Protein AF-A0A7V3SJ36-F1 (afdb_monomer_lite)

Structure (mmCIF, N/CA/C/O backbone):
data_AF-A0A7V3SJ36-F1
#
_entry.id   AF-A0A7V3SJ36-F1
#
loop_
_atom_site.group_PDB
_atom_site.id
_atom_site.type_symbol
_atom_site.label_atom_id
_atom_site.label_alt_id
_atom_site.label_comp_id
_atom_site.label_asym_id
_atom_site.label_entity_id
_atom_site.label_seq_id
_atom_site.pdbx_PDB_ins_code
_atom_site.Cartn_x
_atom_site.Cartn_y
_atom_site.Cartn_z
_atom_site.occupancy
_atom_site.B_iso_or_equiv
_atom_site.auth_seq_id
_atom_site.auth_comp_id
_atom_site.auth_asym_id
_atom_site.auth_atom_id
_atom_site.pdbx_PDB_model_num
ATOM 1 N N . MET A 1 1 ? -44.094 13.717 23.526 1.00 48.31 1 MET A N 1
ATOM 2 C CA . MET A 1 1 ? -42.948 12.791 23.403 1.00 48.31 1 MET A CA 1
ATOM 3 C C . MET A 1 1 ? -42.396 12.609 24.800 1.00 48.31 1 MET A C 1
ATOM 5 O O . MET A 1 1 ? -41.887 13.569 25.357 1.00 48.31 1 MET A O 1
ATOM 9 N N . ASN A 1 2 ? -42.627 11.442 25.400 1.00 51.88 2 ASN A N 1
ATOM 10 C CA . ASN A 1 2 ? -42.180 11.135 26.756 1.00 51.88 2 ASN A CA 1
ATOM 11 C C . ASN A 1 2 ? -40.659 10.972 26.719 1.00 51.88 2 ASN A C 1
ATOM 13 O O . ASN A 1 2 ? -40.156 10.017 26.136 1.00 51.88 2 ASN A O 1
ATOM 17 N N . THR A 1 3 ? -39.931 11.938 27.267 1.00 64.81 3 THR A N 1
ATOM 18 C CA . THR A 1 3 ? -38.500 11.801 27.531 1.00 64.81 3 THR A CA 1
ATOM 19 C C . THR A 1 3 ? -38.353 11.057 28.849 1.00 64.81 3 THR A C 1
ATOM 21 O O . THR A 1 3 ? -38.283 11.676 29.911 1.00 64.81 3 THR A O 1
ATOM 24 N N . GLU A 1 4 ? -38.384 9.727 28.783 1.00 72.38 4 GLU A N 1
ATOM 25 C CA . GLU A 1 4 ? -37.930 8.891 29.895 1.00 72.38 4 GLU A CA 1
ATOM 26 C C . GLU A 1 4 ? -36.463 9.265 30.193 1.00 72.38 4 GLU A C 1
ATOM 28 O O . GLU A 1 4 ? -35.668 9.395 29.253 1.00 72.38 4 GLU A O 1
ATOM 33 N N . PRO A 1 5 ? -36.087 9.524 31.458 1.00 71.88 5 PRO A N 1
ATOM 34 C CA . PRO A 1 5 ? -34.714 9.868 31.794 1.00 71.88 5 PRO A CA 1
ATOM 35 C C . PRO A 1 5 ? -33.817 8.665 31.498 1.00 71.88 5 PRO A C 1
ATOM 37 O O . PRO A 1 5 ? -34.045 7.587 32.038 1.00 71.88 5 PRO A O 1
ATOM 40 N N . LEU A 1 6 ? -32.795 8.857 30.655 1.00 71.12 6 LEU A N 1
ATOM 41 C CA . LEU A 1 6 ? -31.739 7.870 30.412 1.00 71.12 6 LEU A CA 1
ATOM 42 C C . LEU A 1 6 ? -31.184 7.400 31.758 1.00 71.12 6 LEU A C 1
ATOM 44 O O . LEU A 1 6 ? -30.497 8.155 32.454 1.00 71.12 6 LEU A O 1
ATOM 48 N N . THR A 1 7 ? -31.519 6.173 32.149 1.00 84.38 7 THR A N 1
ATOM 49 C CA . THR A 1 7 ? -31.065 5.633 33.422 1.00 84.38 7 THR A CA 1
ATOM 50 C C . THR A 1 7 ? -29.597 5.232 33.297 1.00 84.38 7 THR A C 1
ATOM 52 O O . THR A 1 7 ? -29.110 4.873 32.223 1.00 84.38 7 THR A O 1
ATOM 55 N N . LEU A 1 8 ? -28.857 5.261 34.408 1.00 84.00 8 LEU A N 1
ATOM 56 C CA . LEU A 1 8 ? -27.477 4.757 34.432 1.00 84.00 8 LEU A CA 1
ATOM 57 C C . LEU A 1 8 ? -27.402 3.267 34.060 1.00 84.00 8 LEU A C 1
ATOM 59 O O . LEU A 1 8 ? -26.352 2.780 33.663 1.00 84.00 8 LEU A O 1
ATOM 63 N N . GLN A 1 9 ? -28.510 2.537 34.175 1.00 84.56 9 GLN A N 1
ATOM 64 C CA . GLN A 1 9 ? -28.576 1.132 33.794 1.00 84.56 9 GLN A CA 1
ATOM 65 C C . GLN A 1 9 ? -28.542 0.977 32.267 1.00 84.56 9 GLN A C 1
ATOM 67 O O . GLN A 1 9 ? -27.791 0.140 31.771 1.00 84.56 9 GLN A O 1
ATOM 72 N N . ASP A 1 10 ? -29.230 1.850 31.525 1.00 84.06 10 ASP A N 1
ATOM 73 C CA . ASP A 1 10 ? -29.233 1.841 30.056 1.00 84.06 10 ASP A CA 1
ATOM 74 C C . ASP A 1 10 ? -27.858 2.204 29.478 1.00 84.06 10 ASP A C 1
ATOM 76 O O . ASP A 1 10 ? -27.381 1.580 28.525 1.00 84.06 10 ASP A O 1
ATOM 80 N N . THR A 1 11 ? -27.164 3.176 30.085 1.00 83.38 11 THR A N 1
ATOM 81 C CA . THR A 1 11 ? -25.807 3.543 29.655 1.00 83.38 11 THR A CA 1
ATOM 82 C C . THR A 1 11 ? -24.804 2.433 29.965 1.00 83.38 11 THR A C 1
ATOM 84 O O . THR A 1 11 ? -24.001 2.089 29.097 1.00 83.38 11 THR A O 1
ATOM 87 N N . LEU A 1 12 ? -24.888 1.789 31.134 1.00 85.62 12 LEU A N 1
ATOM 88 C CA . LEU A 1 12 ? -24.040 0.641 31.474 1.00 85.62 12 LEU A CA 1
ATOM 89 C C . LEU A 1 12 ? -24.291 -0.560 30.555 1.00 85.62 12 LEU A C 1
ATOM 91 O O . LEU A 1 12 ? -23.336 -1.176 30.078 1.00 85.62 12 LEU A O 1
ATOM 95 N N . GLN A 1 13 ? -25.552 -0.863 30.245 1.00 86.06 13 GLN A N 1
ATOM 96 C CA . GLN A 1 13 ? -25.901 -1.959 29.344 1.00 86.06 13 GLN A CA 1
ATOM 97 C C . GLN A 1 13 ? -25.429 -1.677 27.910 1.00 86.06 13 GLN A C 1
ATOM 99 O O . GLN A 1 13 ? -24.918 -2.580 27.244 1.00 86.06 13 GLN A O 1
ATOM 104 N N . SER A 1 14 ? -25.489 -0.415 27.466 1.00 81.12 14 SER A N 1
ATOM 105 C CA . SER A 1 14 ? -24.936 -0.001 26.171 1.00 81.12 14 SER A CA 1
ATOM 106 C C . SER A 1 14 ? -23.411 -0.148 26.103 1.00 81.12 14 SER A C 1
ATOM 108 O O . SER A 1 14 ? -22.893 -0.616 25.092 1.00 81.12 14 SER A O 1
ATOM 110 N 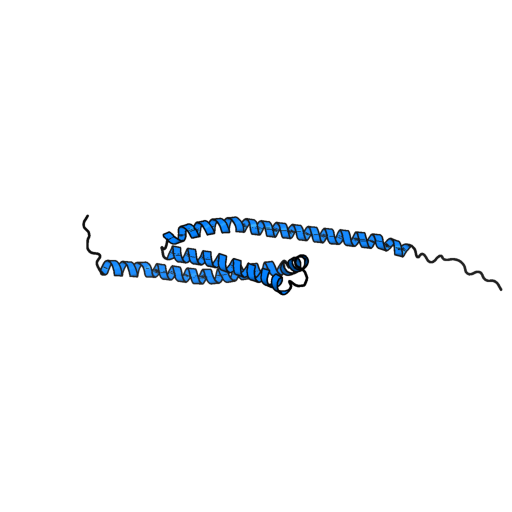N . ILE A 1 15 ? -22.677 0.167 27.176 1.00 84.88 15 ILE A N 1
ATOM 111 C CA . ILE A 1 15 ? -21.213 0.032 27.210 1.00 84.88 15 ILE A CA 1
ATOM 112 C C . ILE A 1 15 ? -20.815 -1.442 27.148 1.00 84.88 15 ILE A C 1
ATOM 114 O O . ILE A 1 15 ? -19.965 -1.814 26.339 1.00 84.88 15 ILE A O 1
ATOM 118 N N . VAL A 1 16 ? -21.463 -2.294 27.949 1.00 87.19 16 VAL A N 1
ATOM 119 C CA . VAL A 1 16 ? -21.205 -3.743 27.954 1.00 87.19 16 VAL A CA 1
ATOM 120 C C . VAL A 1 16 ? -21.500 -4.360 26.583 1.00 87.19 16 VAL A C 1
ATOM 122 O O . VAL A 1 16 ? -20.732 -5.202 26.117 1.00 87.19 16 VAL A O 1
ATOM 125 N N . ALA A 1 17 ? -22.543 -3.893 25.891 1.00 85.62 17 ALA A N 1
ATOM 126 C CA . ALA A 1 17 ? -22.886 -4.361 24.549 1.00 85.62 17 ALA A CA 1
ATOM 127 C C . ALA A 1 17 ? -21.826 -4.028 23.475 1.00 85.62 17 ALA A C 1
ATOM 129 O O . ALA A 1 17 ? -21.730 -4.752 22.486 1.00 85.62 17 ALA A O 1
ATOM 130 N N . HIS A 1 18 ? -20.995 -2.993 23.667 1.00 88.31 18 HIS A N 1
ATOM 131 C CA . HIS A 1 18 ? -19.939 -2.608 22.715 1.00 88.31 18 HIS A CA 1
ATOM 132 C C . HIS A 1 18 ? -18.574 -3.261 23.000 1.00 88.31 18 HIS A C 1
ATOM 134 O O . HIS A 1 18 ? -17.691 -3.239 22.140 1.00 88.31 18 HIS A O 1
ATOM 140 N N . VAL A 1 19 ? -18.379 -3.890 24.166 1.00 92.12 19 VAL A N 1
ATOM 141 C CA . VAL A 1 19 ? -17.114 -4.573 24.512 1.00 92.12 19 VAL A CA 1
ATOM 142 C C . VAL A 1 19 ? -16.704 -5.625 23.465 1.00 92.12 19 VAL A C 1
ATOM 144 O O . VAL A 1 19 ? -15.550 -5.598 23.025 1.00 92.12 19 VAL A O 1
ATOM 147 N N . PRO A 1 20 ? -17.599 -6.515 22.986 1.00 92.06 20 PRO A N 1
ATOM 148 C CA . PRO A 1 20 ? -17.240 -7.499 21.962 1.00 92.06 20 PRO A CA 1
ATOM 149 C C . PRO A 1 20 ? -16.788 -6.851 20.646 1.00 92.06 20 PRO A C 1
ATOM 151 O O . PRO A 1 20 ? -15.862 -7.330 19.992 1.00 92.06 20 PRO A O 1
ATOM 154 N N . GLN A 1 21 ? -17.408 -5.731 20.275 1.00 89.88 21 GLN A N 1
ATOM 155 C CA . GLN A 1 21 ? -17.105 -4.981 19.058 1.00 89.88 21 GLN A CA 1
ATOM 156 C C . GLN A 1 21 ? -15.717 -4.328 19.131 1.00 89.88 21 GLN A C 1
ATOM 158 O O . GLN A 1 21 ? -14.957 -4.379 18.163 1.00 89.88 21 GLN A O 1
ATOM 163 N N . MET A 1 22 ? -15.330 -3.801 20.297 1.00 91.44 22 MET A N 1
ATOM 164 C CA . MET A 1 22 ? -13.974 -3.291 20.524 1.00 91.44 22 MET A CA 1
ATOM 165 C C . MET A 1 22 ? -12.916 -4.395 20.409 1.00 91.44 22 MET A C 1
ATOM 167 O O . MET A 1 22 ? -11.876 -4.185 19.784 1.00 91.44 22 MET A O 1
ATOM 171 N N . LEU A 1 23 ? -13.192 -5.588 20.947 1.00 94.50 23 LEU A N 1
ATOM 172 C CA . LEU A 1 23 ? -12.297 -6.741 20.804 1.00 94.50 23 LEU A CA 1
ATOM 173 C C . LEU A 1 23 ? -12.137 -7.153 19.336 1.00 94.50 23 LEU A C 1
ATOM 175 O O . LEU A 1 23 ? -11.013 -7.370 18.881 1.00 94.50 23 LEU A O 1
ATOM 179 N N . ALA A 1 24 ? -13.234 -7.202 18.576 1.00 93.44 24 ALA A N 1
ATOM 180 C CA . ALA A 1 24 ? -13.199 -7.498 17.145 1.00 93.44 24 ALA A CA 1
ATOM 181 C C . ALA A 1 24 ? -12.407 -6.443 16.350 1.00 93.44 24 ALA A C 1
ATOM 183 O O . ALA A 1 24 ? -11.645 -6.789 15.441 1.00 93.44 24 ALA A O 1
ATOM 184 N N . ALA A 1 25 ? -12.536 -5.163 16.710 1.00 92.88 25 ALA A N 1
ATOM 185 C CA . ALA A 1 25 ? -11.778 -4.083 16.090 1.00 92.88 25 ALA A CA 1
ATOM 186 C C . ALA A 1 25 ? -10.271 -4.252 16.350 1.00 92.88 25 ALA A C 1
ATOM 188 O O . ALA A 1 25 ? -9.476 -4.264 15.410 1.00 92.88 25 ALA A O 1
ATOM 189 N N . ILE A 1 26 ? -9.872 -4.469 17.607 1.00 95.38 26 ILE A N 1
ATOM 190 C CA . ILE A 1 26 ? -8.465 -4.699 17.972 1.00 95.38 26 ILE A CA 1
ATOM 191 C C . ILE A 1 26 ? -7.913 -5.938 17.255 1.00 95.38 26 ILE A C 1
ATOM 193 O O . ILE A 1 26 ? -6.825 -5.882 16.683 1.00 95.38 26 ILE A O 1
ATOM 197 N N . ALA A 1 27 ? -8.672 -7.037 17.222 1.00 96.19 27 ALA A N 1
ATOM 198 C CA . ALA A 1 27 ? -8.283 -8.246 16.501 1.00 96.19 27 ALA A CA 1
ATOM 199 C C . ALA A 1 27 ? -8.048 -7.966 15.007 1.00 96.19 27 ALA A C 1
ATOM 201 O O . ALA A 1 27 ? -7.042 -8.398 14.443 1.00 96.19 27 ALA A O 1
ATOM 202 N N . THR A 1 28 ? -8.927 -7.180 14.381 1.00 94.81 28 THR A N 1
ATOM 203 C CA . THR A 1 28 ? -8.790 -6.769 12.976 1.00 94.81 28 THR A CA 1
ATOM 204 C C . THR A 1 28 ? -7.530 -5.942 12.744 1.00 94.81 28 THR A C 1
ATOM 206 O O . THR A 1 28 ? -6.827 -6.171 11.761 1.00 94.81 28 THR A O 1
ATOM 209 N N . LEU A 1 29 ? -7.196 -5.027 13.659 1.00 95.56 29 LEU A N 1
ATOM 210 C CA . LEU A 1 29 ? -5.976 -4.224 13.573 1.00 95.56 29 LEU A CA 1
ATOM 211 C C . LEU A 1 29 ? -4.720 -5.104 13.639 1.00 95.56 29 LEU A C 1
ATOM 213 O O . LEU A 1 29 ? -3.803 -4.923 12.840 1.00 95.56 29 LEU A O 1
ATOM 217 N N . ILE A 1 30 ? -4.694 -6.086 14.544 1.00 97.12 30 ILE A N 1
ATOM 218 C CA . ILE A 1 30 ? -3.569 -7.020 14.693 1.00 97.12 30 ILE A CA 1
ATOM 219 C C . ILE A 1 30 ? -3.405 -7.870 13.429 1.00 97.12 30 ILE A C 1
ATOM 221 O O . ILE A 1 30 ? -2.314 -7.936 12.860 1.00 97.12 30 ILE A O 1
ATOM 225 N N . VAL A 1 31 ? -4.488 -8.497 12.959 1.00 96.25 31 VAL A N 1
ATOM 226 C CA . VAL A 1 31 ? -4.461 -9.343 11.756 1.00 96.25 31 VAL A CA 1
ATOM 227 C C . VAL A 1 31 ? -4.061 -8.520 10.534 1.00 96.25 31 VAL A C 1
ATOM 229 O O . VAL A 1 31 ? -3.166 -8.902 9.779 1.00 96.25 31 VAL A O 1
ATOM 232 N N . GLY A 1 32 ? -4.680 -7.356 10.361 1.00 94.38 32 GLY A N 1
ATOM 233 C CA . GLY A 1 32 ? -4.401 -6.469 9.246 1.00 94.38 32 GLY A CA 1
ATOM 234 C C . GLY A 1 32 ? -2.973 -5.924 9.254 1.00 94.38 32 GLY A C 1
ATOM 235 O O . GLY A 1 32 ? -2.357 -5.834 8.193 1.00 94.38 32 GLY A O 1
ATOM 236 N N . TYR A 1 33 ? -2.403 -5.637 10.426 1.00 96.06 33 TYR A N 1
ATOM 237 C CA . TYR A 1 33 ? -1.008 -5.211 10.553 1.00 96.06 33 TYR A CA 1
ATOM 238 C C . TYR A 1 33 ? -0.038 -6.259 9.995 1.00 96.06 33 TYR A C 1
ATOM 240 O O . TYR A 1 33 ? 0.853 -5.934 9.204 1.00 96.06 33 TYR A O 1
ATOM 248 N N . VAL A 1 34 ? -0.252 -7.532 10.342 1.00 96.44 34 VAL A N 1
ATOM 249 C CA . VAL A 1 34 ? 0.556 -8.645 9.824 1.00 96.44 34 VAL A CA 1
ATOM 250 C C . VAL A 1 34 ? 0.411 -8.758 8.305 1.00 96.44 34 VAL A C 1
ATOM 252 O O . VAL A 1 34 ? 1.412 -8.860 7.593 1.00 96.44 34 VAL A O 1
ATOM 255 N N . VAL A 1 35 ? -0.817 -8.676 7.786 1.00 92.81 35 VAL A N 1
ATOM 256 C CA . VAL A 1 35 ? -1.083 -8.709 6.339 1.00 92.81 35 VAL A CA 1
ATOM 257 C C . VAL A 1 35 ? -0.380 -7.551 5.618 1.00 92.81 35 VAL A C 1
ATOM 259 O O . VAL A 1 35 ? 0.281 -7.775 4.602 1.00 92.81 35 VAL A O 1
ATOM 262 N N . ALA A 1 36 ? -0.441 -6.331 6.156 1.00 91.31 36 ALA A N 1
ATOM 263 C CA . ALA A 1 36 ? 0.204 -5.152 5.578 1.00 91.31 36 ALA A CA 1
ATOM 264 C C . ALA A 1 36 ? 1.726 -5.313 5.467 1.00 91.31 36 ALA A C 1
ATOM 266 O O . ALA A 1 36 ? 2.309 -4.995 4.425 1.00 91.31 36 ALA A O 1
ATOM 267 N N . LEU A 1 37 ? 2.368 -5.851 6.510 1.00 91.94 37 LEU A N 1
ATOM 268 C CA . LEU A 1 37 ? 3.801 -6.148 6.496 1.00 91.94 37 LEU A CA 1
ATOM 269 C C . LEU A 1 37 ? 4.159 -7.155 5.402 1.00 91.94 37 LEU A C 1
ATOM 271 O O . LEU A 1 37 ? 5.124 -6.947 4.662 1.00 91.94 37 LEU A O 1
ATOM 275 N N . ILE A 1 38 ? 3.370 -8.224 5.269 1.00 91.44 38 ILE A N 1
ATOM 276 C CA . ILE A 1 38 ? 3.599 -9.259 4.258 1.00 91.44 38 ILE A CA 1
ATOM 277 C C . ILE A 1 38 ? 3.471 -8.661 2.854 1.00 91.44 38 ILE A C 1
ATOM 279 O O . ILE A 1 38 ? 4.364 -8.852 2.026 1.00 91.44 38 ILE A O 1
ATOM 283 N N . LEU A 1 39 ? 2.400 -7.920 2.566 1.00 88.38 39 LEU A N 1
ATOM 284 C CA . LEU A 1 39 ? 2.183 -7.332 1.241 1.00 88.38 39 LEU A CA 1
ATOM 285 C C . LEU A 1 39 ? 3.279 -6.321 0.881 1.00 88.38 39 LEU A C 1
ATOM 287 O O . LEU A 1 39 ? 3.865 -6.421 -0.200 1.00 88.38 39 LEU A O 1
ATOM 291 N N . GLY A 1 40 ? 3.608 -5.398 1.790 1.00 83.69 40 GLY A N 1
ATOM 292 C CA . GLY A 1 40 ? 4.672 -4.414 1.574 1.00 83.69 40 GLY A CA 1
ATOM 293 C C . GLY A 1 40 ? 6.029 -5.073 1.304 1.00 83.69 40 GLY A C 1
ATOM 294 O O . GLY A 1 40 ? 6.729 -4.701 0.358 1.00 83.69 40 GLY A O 1
ATOM 295 N N . ALA A 1 41 ? 6.366 -6.121 2.065 1.00 86.62 41 ALA A N 1
ATOM 296 C CA . ALA A 1 41 ? 7.593 -6.887 1.865 1.00 86.62 41 ALA A CA 1
ATOM 297 C C . ALA A 1 41 ? 7.616 -7.618 0.513 1.00 86.62 41 ALA A C 1
ATOM 299 O O . ALA A 1 41 ? 8.654 -7.649 -0.152 1.00 86.62 41 ALA A O 1
ATOM 300 N N . ASN A 1 42 ? 6.490 -8.189 0.076 1.00 86.88 42 A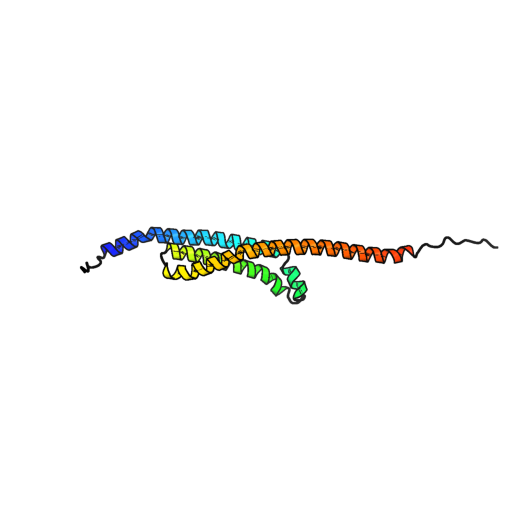SN A N 1
ATOM 301 C CA . ASN A 1 42 ? 6.397 -8.849 -1.226 1.00 86.88 42 ASN A CA 1
ATOM 302 C C . ASN A 1 42 ? 6.604 -7.862 -2.377 1.00 86.88 42 ASN A C 1
ATOM 304 O O . ASN A 1 42 ? 7.408 -8.133 -3.269 1.00 86.88 42 ASN A O 1
ATOM 308 N N . VAL A 1 43 ? 5.954 -6.696 -2.332 1.00 83.06 43 VAL A N 1
ATOM 309 C CA . VAL A 1 43 ? 6.137 -5.651 -3.349 1.00 83.06 43 VAL A CA 1
ATOM 310 C C . VAL A 1 43 ? 7.586 -5.181 -3.387 1.00 83.06 43 VAL A C 1
ATOM 312 O O . VAL A 1 43 ? 8.193 -5.157 -4.457 1.00 83.06 43 VAL A O 1
ATOM 315 N N . GLN A 1 44 ? 8.190 -4.894 -2.233 1.00 83.44 44 GLN A N 1
ATOM 316 C CA . GLN A 1 44 ? 9.594 -4.492 -2.175 1.00 83.44 44 GLN A CA 1
ATOM 317 C C . GLN A 1 44 ? 10.517 -5.559 -2.789 1.00 83.44 44 GLN A C 1
ATOM 319 O O . GLN A 1 44 ? 11.422 -5.233 -3.558 1.00 83.44 44 GLN A O 1
ATOM 324 N N . ARG A 1 45 ? 10.278 -6.846 -2.501 1.00 81.62 45 ARG A N 1
ATOM 325 C CA . ARG A 1 45 ? 11.047 -7.961 -3.081 1.00 81.62 45 ARG A CA 1
ATOM 326 C C . ARG A 1 45 ? 10.873 -8.056 -4.596 1.00 81.62 45 ARG A C 1
ATOM 328 O O . ARG A 1 45 ? 11.859 -8.270 -5.300 1.00 81.62 45 ARG A O 1
ATOM 335 N N . LEU A 1 46 ? 9.654 -7.874 -5.100 1.00 80.00 46 LEU A N 1
ATOM 336 C CA . LEU A 1 46 ? 9.343 -7.900 -6.531 1.00 80.00 46 LEU A CA 1
ATOM 337 C C . LEU A 1 46 ? 10.032 -6.752 -7.278 1.00 80.00 46 LEU A C 1
ATOM 339 O O . LEU A 1 46 ? 10.684 -6.998 -8.291 1.00 80.00 46 LEU A O 1
ATOM 343 N N . LEU A 1 47 ? 9.962 -5.525 -6.752 1.00 78.12 47 LEU A N 1
ATOM 344 C CA . LEU A 1 47 ? 10.588 -4.344 -7.361 1.00 78.12 47 LEU A CA 1
ATOM 345 C C . LEU A 1 47 ? 12.115 -4.462 -7.398 1.00 78.12 47 LEU A C 1
ATOM 347 O O . LEU A 1 47 ? 12.736 -4.191 -8.428 1.00 78.12 47 LEU A O 1
ATOM 351 N N . ARG A 1 48 ? 12.717 -4.946 -6.305 1.00 77.12 48 ARG A N 1
ATOM 352 C CA . ARG A 1 48 ? 14.160 -5.215 -6.249 1.00 77.12 48 ARG A CA 1
ATOM 353 C C . ARG A 1 48 ? 14.567 -6.298 -7.246 1.00 77.12 48 ARG A C 1
ATOM 355 O O . ARG A 1 48 ? 15.549 -6.132 -7.963 1.00 77.12 48 ARG A O 1
ATOM 362 N N . ARG A 1 49 ? 13.787 -7.382 -7.359 1.00 74.81 49 ARG A N 1
ATOM 363 C CA . ARG A 1 49 ? 14.051 -8.474 -8.315 1.00 74.81 49 ARG A CA 1
ATOM 364 C C . ARG A 1 49 ? 13.858 -8.047 -9.772 1.00 74.81 49 ARG A C 1
ATOM 366 O O . ARG A 1 49 ? 14.572 -8.536 -10.643 1.00 74.81 49 ARG A O 1
ATOM 373 N N . ALA A 1 50 ? 12.940 -7.120 -10.041 1.00 71.62 50 ALA A N 1
ATOM 374 C CA . ALA A 1 50 ? 12.744 -6.531 -11.365 1.00 71.62 50 ALA A CA 1
ATOM 375 C C . ALA A 1 50 ? 13.912 -5.624 -11.801 1.00 71.62 50 ALA A C 1
ATOM 377 O O . ALA A 1 50 ? 13.973 -5.227 -12.968 1.00 71.62 50 ALA A O 1
ATOM 378 N N . GLY A 1 51 ? 14.838 -5.304 -10.888 1.00 70.38 51 GLY A N 1
ATOM 379 C CA . GLY A 1 51 ? 15.993 -4.456 -11.161 1.00 70.38 51 GLY A CA 1
ATOM 380 C C . GLY A 1 51 ? 15.597 -3.025 -11.513 1.00 70.38 51 GLY A C 1
ATOM 381 O O . GLY A 1 51 ? 16.329 -2.370 -12.253 1.00 70.38 51 GLY A O 1
ATOM 382 N N . MET A 1 52 ? 14.440 -2.547 -11.031 1.00 68.75 52 MET A N 1
ATOM 383 C CA . MET A 1 52 ? 13.983 -1.175 -11.286 1.00 68.75 52 MET A CA 1
ATOM 384 C C . MET A 1 52 ? 15.021 -0.165 -10.796 1.00 68.75 52 MET A C 1
ATOM 386 O O . MET A 1 52 ? 15.343 0.756 -11.536 1.00 68.75 52 MET A O 1
ATOM 390 N N . ASP A 1 53 ? 15.653 -0.428 -9.653 1.00 69.50 53 ASP A N 1
ATOM 391 C CA . ASP A 1 53 ? 16.735 0.394 -9.103 1.00 69.50 53 ASP A CA 1
ATOM 392 C C . ASP A 1 53 ? 17.914 0.511 -10.097 1.00 69.50 53 ASP A C 1
ATOM 394 O O . ASP A 1 53 ? 18.433 1.594 -10.342 1.00 69.50 53 ASP A O 1
ATOM 398 N N . ALA A 1 54 ? 18.290 -0.582 -10.774 1.00 69.06 54 ALA A N 1
ATOM 399 C CA . ALA A 1 54 ? 19.350 -0.568 -11.786 1.00 69.06 54 ALA A CA 1
ATOM 400 C C . ALA A 1 54 ? 18.935 0.118 -13.099 1.00 69.06 54 ALA A C 1
ATOM 402 O O . ALA A 1 54 ? 19.773 0.726 -13.758 1.00 69.06 54 ALA A O 1
ATOM 403 N N . ARG A 1 55 ? 17.654 0.038 -13.482 1.00 69.50 55 ARG A N 1
ATOM 404 C CA . ARG A 1 55 ? 17.134 0.723 -14.677 1.00 69.50 55 ARG A CA 1
ATOM 405 C C . ARG A 1 55 ? 16.997 2.226 -14.472 1.00 69.50 55 ARG A C 1
ATOM 407 O O . ARG A 1 55 ? 17.311 2.975 -15.386 1.00 69.50 55 ARG A O 1
ATOM 414 N N . LEU A 1 56 ? 16.576 2.650 -13.282 1.00 69.75 56 LEU A N 1
ATOM 415 C CA . LEU A 1 56 ? 16.489 4.059 -12.909 1.00 69.75 56 LEU A CA 1
ATOM 416 C C . LEU A 1 56 ? 17.878 4.716 -12.854 1.00 69.75 56 LEU A C 1
ATOM 418 O O . LEU A 1 56 ? 18.008 5.837 -13.332 1.00 69.75 56 LEU A O 1
ATOM 422 N N . ARG A 1 57 ? 18.926 4.011 -12.392 1.00 68.19 57 ARG A N 1
ATOM 423 C CA . ARG A 1 57 ? 20.319 4.517 -12.438 1.00 68.19 57 ARG A CA 1
ATOM 424 C C . ARG A 1 57 ? 20.776 4.863 -13.856 1.00 68.19 57 ARG A C 1
ATOM 426 O O . ARG A 1 57 ? 21.411 5.886 -14.066 1.00 68.19 57 ARG A O 1
ATOM 433 N N . GLY A 1 58 ? 20.378 4.060 -14.844 1.00 71.69 58 GLY A N 1
ATOM 434 C CA . GLY A 1 58 ? 20.691 4.331 -16.249 1.00 71.69 58 GLY A CA 1
ATOM 435 C C . GLY A 1 58 ? 20.009 5.577 -16.830 1.00 71.69 58 GLY A C 1
ATOM 436 O O . GLY A 1 58 ? 20.442 6.053 -17.872 1.00 71.69 58 GLY A O 1
ATOM 437 N N . TRP A 1 59 ? 18.947 6.092 -16.198 1.00 69.56 59 TRP A N 1
ATOM 438 C CA . TRP A 1 59 ? 18.227 7.299 -16.638 1.00 69.56 59 TRP A CA 1
ATOM 439 C C . TRP A 1 59 ? 18.558 8.537 -15.798 1.00 69.56 59 TRP A C 1
ATOM 441 O O . TRP A 1 59 ? 18.512 9.643 -16.323 1.00 69.56 59 TRP A O 1
ATOM 451 N N . LEU A 1 60 ? 18.876 8.352 -14.514 1.00 71.31 60 LEU A N 1
ATOM 452 C CA . LEU A 1 60 ? 19.176 9.428 -13.562 1.00 71.31 60 LEU A CA 1
ATOM 453 C C . LEU A 1 60 ? 20.679 9.737 -13.434 1.00 71.31 60 LEU A C 1
ATOM 455 O O . LEU A 1 60 ? 21.024 10.740 -12.824 1.00 71.31 60 LEU A O 1
ATOM 459 N N . GLY A 1 61 ? 21.559 8.915 -14.017 1.00 66.06 61 GLY A N 1
ATOM 460 C CA . GLY A 1 61 ? 23.012 9.051 -13.877 1.00 66.06 61 GLY A CA 1
ATOM 461 C C . GLY A 1 61 ? 23.556 8.357 -12.622 1.00 66.06 61 GLY A C 1
ATOM 462 O O . GLY A 1 61 ? 22.818 8.062 -11.679 1.00 66.06 61 GLY A O 1
ATOM 463 N N . ASP A 1 62 ? 24.862 8.071 -12.620 1.00 65.50 62 ASP A N 1
ATOM 464 C CA . ASP A 1 62 ? 25.565 7.324 -11.555 1.00 65.50 62 ASP A CA 1
ATOM 465 C C . ASP A 1 62 ? 25.515 8.030 -10.183 1.00 65.50 62 ASP A C 1
ATOM 467 O O . ASP A 1 62 ? 25.674 7.407 -9.139 1.00 65.50 62 ASP A O 1
ATOM 471 N N . GLU A 1 63 ? 25.195 9.324 -10.162 1.00 63.75 63 GLU A N 1
ATOM 472 C CA . GLU A 1 63 ? 25.038 10.136 -8.949 1.00 63.75 63 GLU A CA 1
ATOM 473 C C . GLU A 1 63 ? 23.789 9.743 -8.125 1.00 63.75 63 GLU A C 1
ATOM 475 O O . GLU A 1 63 ? 23.681 10.079 -6.945 1.00 63.75 63 GLU A O 1
ATOM 480 N N . ALA A 1 64 ? 22.860 8.972 -8.707 1.00 61.31 64 ALA A N 1
ATOM 481 C CA . ALA A 1 64 ? 21.602 8.559 -8.082 1.00 61.31 64 ALA A CA 1
ATOM 482 C C . ALA A 1 64 ? 21.652 7.175 -7.391 1.00 61.31 64 ALA A C 1
ATOM 484 O O . ALA A 1 64 ? 20.602 6.581 -7.103 1.00 61.31 64 ALA A O 1
ATOM 485 N N . GLU A 1 65 ? 22.839 6.627 -7.095 1.00 58.09 65 GLU A N 1
ATOM 486 C CA . GLU A 1 65 ? 22.986 5.333 -6.398 1.00 58.09 65 GLU A CA 1
ATOM 487 C C . GLU A 1 65 ? 22.217 5.275 -5.066 1.00 58.09 65 GLU A C 1
ATOM 489 O O . GLU A 1 65 ? 21.634 4.242 -4.723 1.00 58.09 65 GLU A O 1
ATOM 494 N N . GLY A 1 66 ? 22.132 6.401 -4.351 1.00 62.31 66 GLY A N 1
ATOM 495 C CA . GLY A 1 66 ? 21.368 6.513 -3.108 1.00 62.31 66 GLY A CA 1
ATOM 496 C C . GLY A 1 66 ? 19.854 6.658 -3.302 1.00 62.31 66 GLY A C 1
ATOM 497 O O . GLY A 1 66 ? 19.081 6.119 -2.513 1.00 62.31 66 GLY A O 1
ATOM 498 N N . GLU A 1 67 ? 19.393 7.363 -4.337 1.00 63.31 67 GLU A N 1
ATOM 499 C CA . GLU A 1 67 ? 17.960 7.627 -4.558 1.00 63.31 67 GLU A CA 1
ATOM 500 C C . GLU A 1 67 ? 17.229 6.444 -5.194 1.00 63.31 67 GLU A C 1
ATOM 502 O O . GLU A 1 67 ? 16.090 6.132 -4.840 1.00 63.31 67 GLU A O 1
ATOM 507 N N . THR A 1 68 ? 17.902 5.717 -6.079 1.00 62.78 68 THR A N 1
ATOM 508 C CA . THR A 1 68 ? 17.309 4.581 -6.794 1.00 62.78 68 THR A CA 1
ATOM 509 C C . THR A 1 68 ? 17.105 3.363 -5.894 1.00 62.78 68 THR A C 1
ATOM 511 O O . THR A 1 68 ? 16.035 2.759 -5.926 1.00 62.78 68 THR A O 1
ATOM 514 N N . ALA A 1 69 ? 18.049 3.056 -4.996 1.00 62.25 69 ALA A N 1
ATOM 515 C CA . ALA A 1 69 ? 17.867 2.038 -3.954 1.00 62.25 69 ALA A CA 1
ATOM 516 C C . ALA A 1 69 ? 16.773 2.420 -2.932 1.00 62.25 69 ALA A C 1
ATOM 518 O O . ALA A 1 69 ? 16.148 1.557 -2.296 1.00 62.25 69 ALA A O 1
ATOM 519 N N . ARG A 1 70 ? 16.506 3.725 -2.777 1.00 71.81 70 ARG A N 1
ATOM 520 C CA . ARG A 1 70 ? 15.405 4.229 -1.948 1.00 71.81 70 ARG A CA 1
ATOM 521 C C . ARG A 1 70 ? 14.059 4.102 -2.646 1.00 71.81 70 ARG A C 1
ATOM 523 O O . ARG A 1 70 ? 13.080 3.928 -1.930 1.00 71.81 70 ARG A O 1
ATOM 530 N N . PHE A 1 71 ? 13.984 4.100 -3.979 1.00 75.44 71 PHE A N 1
ATOM 531 C CA . PHE A 1 71 ? 12.714 3.999 -4.705 1.00 75.44 71 PHE A CA 1
ATOM 532 C C . PHE A 1 71 ? 11.969 2.692 -4.412 1.00 75.44 71 PHE A C 1
ATOM 534 O O . PHE A 1 71 ? 10.816 2.735 -3.987 1.00 75.44 71 PHE A O 1
ATOM 541 N N . SER A 1 72 ? 12.615 1.527 -4.552 1.00 75.00 72 SER A N 1
ATOM 542 C CA . SER A 1 72 ? 11.970 0.236 -4.252 1.00 75.00 72 SER A CA 1
ATOM 543 C C . SER A 1 72 ? 11.539 0.119 -2.785 1.00 75.00 72 SER A C 1
ATOM 545 O O . SER A 1 72 ? 10.471 -0.418 -2.478 1.00 75.00 72 SER A O 1
ATOM 547 N N . THR A 1 73 ? 12.336 0.677 -1.873 1.00 80.12 73 THR A N 1
ATOM 548 C CA . THR A 1 73 ? 12.029 0.731 -0.437 1.00 80.12 73 THR A CA 1
ATOM 549 C C . THR A 1 73 ? 10.870 1.684 -0.137 1.00 80.12 73 THR A C 1
ATOM 551 O O . THR A 1 73 ? 9.993 1.361 0.664 1.00 80.12 73 THR A O 1
ATOM 554 N N . TRP A 1 74 ? 10.836 2.849 -0.783 1.00 84.50 74 TRP A N 1
ATOM 555 C CA . TRP A 1 74 ? 9.781 3.846 -0.634 1.00 84.50 74 TRP A CA 1
ATOM 556 C C . TRP A 1 74 ? 8.464 3.347 -1.225 1.00 84.50 74 TRP A C 1
ATOM 558 O O . TRP A 1 74 ? 7.438 3.456 -0.567 1.00 84.50 74 TRP A O 1
ATOM 568 N N . ALA A 1 75 ? 8.499 2.691 -2.386 1.00 82.56 75 ALA A N 1
ATOM 569 C CA . ALA A 1 75 ? 7.339 2.045 -2.991 1.00 82.56 75 ALA A CA 1
ATOM 570 C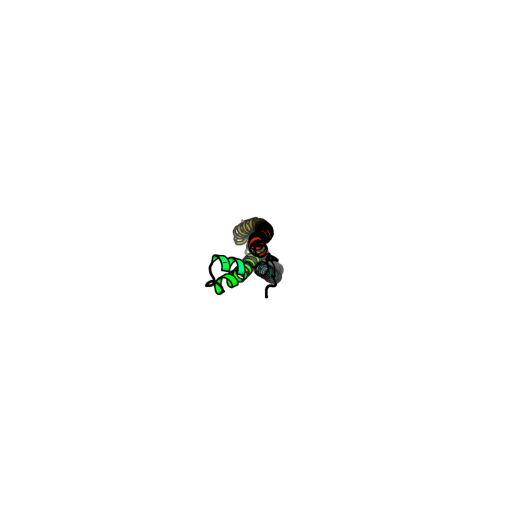 C . ALA A 1 75 ? 6.781 0.913 -2.109 1.00 82.56 75 ALA A C 1
ATOM 572 O O . ALA A 1 75 ? 5.575 0.844 -1.884 1.00 82.56 75 ALA A O 1
ATOM 573 N N . GLY A 1 76 ? 7.643 0.059 -1.541 1.00 83.56 76 GLY A N 1
ATOM 574 C CA . GLY A 1 76 ? 7.222 -0.965 -0.577 1.00 83.56 76 GLY A CA 1
ATOM 575 C C . GLY A 1 76 ? 6.584 -0.366 0.684 1.00 83.56 76 GLY A C 1
ATOM 576 O O . GLY A 1 76 ? 5.528 -0.824 1.122 1.00 83.56 76 GLY A O 1
ATOM 577 N N . LYS A 1 77 ? 7.176 0.707 1.230 1.00 88.62 77 LYS A N 1
ATOM 578 C CA . LYS A 1 77 ? 6.600 1.468 2.354 1.00 88.62 77 LYS A CA 1
ATOM 579 C C . LYS A 1 77 ? 5.271 2.125 1.991 1.00 88.62 77 LYS A C 1
ATOM 581 O O . LYS A 1 77 ? 4.352 2.101 2.801 1.00 88.62 77 LYS A O 1
ATOM 586 N N . PHE A 1 78 ? 5.156 2.686 0.793 1.00 87.19 78 PHE A N 1
ATOM 587 C CA . PHE A 1 78 ? 3.922 3.283 0.298 1.00 87.19 78 PHE A CA 1
ATOM 588 C C . PHE A 1 78 ? 2.802 2.241 0.255 1.00 87.19 78 PHE A C 1
ATOM 590 O O . PHE A 1 78 ? 1.734 2.478 0.810 1.00 87.19 78 PHE A O 1
ATOM 597 N N . VAL A 1 79 ? 3.070 1.049 -0.292 1.00 86.75 79 VAL A N 1
ATOM 598 C CA . VAL A 1 79 ? 2.102 -0.057 -0.276 1.00 86.75 79 VAL A CA 1
ATOM 599 C C . VAL A 1 79 ? 1.742 -0.470 1.147 1.00 86.75 79 VAL A C 1
ATOM 601 O O . VAL A 1 79 ? 0.562 -0.637 1.432 1.00 86.75 79 VAL A O 1
ATOM 604 N N . TYR A 1 80 ? 2.715 -0.590 2.055 1.00 89.12 80 TYR A N 1
ATOM 605 C CA . TYR A 1 80 ? 2.431 -0.877 3.464 1.00 89.12 80 TYR A CA 1
ATOM 606 C C . TYR A 1 80 ? 1.465 0.148 4.075 1.00 89.12 80 TYR A C 1
ATOM 608 O O . TYR A 1 80 ? 0.477 -0.251 4.682 1.00 89.12 80 TYR A O 1
ATOM 616 N N . TYR A 1 81 ? 1.705 1.449 3.887 1.00 90.81 81 TYR A N 1
ATOM 617 C CA . TYR A 1 81 ? 0.827 2.494 4.422 1.00 90.81 81 TYR A CA 1
ATOM 618 C C . TYR A 1 81 ? -0.557 2.479 3.784 1.00 90.81 81 TYR A C 1
ATOM 620 O O . TYR A 1 81 ? -1.550 2.661 4.482 1.00 90.81 81 TYR A O 1
ATOM 628 N N . VAL A 1 82 ? -0.629 2.222 2.480 1.00 87.06 82 VAL A N 1
ATOM 629 C CA . VAL A 1 82 ? -1.896 2.071 1.769 1.00 87.06 82 VAL A CA 1
ATOM 630 C C . VAL A 1 82 ? -2.678 0.891 2.346 1.00 87.06 82 VAL A C 1
ATOM 632 O O . VAL A 1 82 ? -3.807 1.091 2.773 1.00 87.06 82 VAL A O 1
ATOM 635 N N . VAL A 1 83 ? -2.075 -0.300 2.462 1.00 89.38 83 VAL A N 1
ATOM 636 C CA . VAL A 1 83 ? -2.709 -1.483 3.080 1.00 89.38 83 VAL A CA 1
ATOM 637 C C . VAL A 1 83 ? -3.103 -1.209 4.534 1.00 89.38 83 VAL A C 1
ATOM 639 O O . VAL A 1 83 ? -4.210 -1.544 4.941 1.00 89.38 83 VAL A O 1
ATOM 642 N N . MET A 1 84 ? -2.248 -0.540 5.307 1.00 91.00 84 MET A N 1
ATOM 643 C CA . MET A 1 84 ? -2.549 -0.155 6.687 1.00 91.00 84 MET A CA 1
ATOM 644 C C . MET A 1 84 ? -3.766 0.766 6.779 1.00 91.00 84 MET A C 1
ATOM 646 O O . MET A 1 84 ? -4.587 0.615 7.679 1.00 91.00 84 MET A O 1
ATOM 650 N N . LEU A 1 85 ? -3.914 1.698 5.836 1.00 88.62 85 LEU A N 1
ATOM 651 C CA . LEU A 1 85 ? -5.079 2.571 5.773 1.00 88.62 85 LEU A CA 1
ATOM 652 C C . LEU A 1 85 ? -6.368 1.756 5.582 1.00 88.62 85 LEU A C 1
ATOM 654 O O . LEU A 1 85 ? -7.344 2.027 6.274 1.00 88.62 85 LEU A O 1
ATOM 658 N N . PHE A 1 86 ? -6.364 0.714 4.737 1.00 85.50 86 PHE A N 1
ATOM 659 C CA . PHE A 1 86 ? -7.507 -0.209 4.606 1.00 85.50 86 PHE A CA 1
ATOM 660 C C . PHE A 1 86 ? -7.852 -0.893 5.928 1.00 85.50 86 PHE A C 1
ATOM 662 O O . PHE A 1 86 ? -9.018 -0.961 6.313 1.00 85.50 86 PHE A O 1
ATOM 669 N N . VAL A 1 87 ? -6.836 -1.384 6.637 1.00 91.00 87 VAL A N 1
ATOM 670 C CA . VAL A 1 87 ? -7.017 -2.037 7.939 1.00 91.00 87 VAL A CA 1
ATOM 671 C C . VAL A 1 87 ? -7.622 -1.063 8.946 1.00 91.00 87 VAL A C 1
ATOM 673 O O . VAL A 1 87 ? -8.541 -1.422 9.677 1.00 91.00 87 VAL A O 1
ATOM 676 N N . LEU A 1 88 ? -7.151 0.183 8.948 1.00 90.25 88 LEU A N 1
ATOM 677 C CA . LEU A 1 88 ? -7.649 1.226 9.834 1.00 90.25 88 LEU A CA 1
ATOM 678 C C . LEU A 1 88 ? -9.116 1.589 9.536 1.00 90.25 88 LEU A C 1
ATOM 680 O O . LEU A 1 88 ? -9.889 1.858 10.452 1.00 90.25 88 LEU A O 1
ATOM 684 N N . ILE A 1 89 ? -9.525 1.539 8.269 1.00 87.50 89 ILE A N 1
ATOM 685 C CA . ILE A 1 89 ? -10.921 1.748 7.863 1.00 87.50 89 ILE A CA 1
ATOM 686 C C . ILE A 1 89 ? -11.809 0.630 8.377 1.00 87.50 89 ILE A C 1
ATOM 688 O O . ILE A 1 89 ? -12.833 0.909 8.997 1.00 87.50 89 ILE A O 1
ATOM 692 N N . ALA A 1 90 ? -11.401 -0.622 8.160 1.00 87.94 90 ALA A N 1
ATOM 693 C CA . ALA A 1 90 ? -12.119 -1.780 8.675 1.00 87.94 90 ALA A CA 1
ATOM 694 C C . ALA A 1 90 ? -12.228 -1.715 10.207 1.00 87.94 90 ALA A C 1
ATOM 696 O O . ALA A 1 90 ? -13.299 -1.940 10.763 1.00 87.94 90 ALA A O 1
ATOM 697 N N . PHE A 1 91 ? -11.152 -1.310 10.886 1.00 90.56 91 PHE A N 1
ATOM 698 C CA . PHE A 1 91 ? -11.138 -1.053 12.324 1.00 90.56 91 PHE A CA 1
ATOM 699 C C . PHE A 1 91 ? -12.188 -0.009 12.742 1.00 90.56 91 PHE A C 1
ATOM 701 O O . PHE A 1 91 ? -13.013 -0.289 13.611 1.00 90.56 91 PHE A O 1
ATOM 708 N N . PHE A 1 92 ? -12.219 1.165 12.104 1.00 89.31 92 PHE A N 1
ATOM 709 C CA . PHE A 1 92 ? -13.199 2.213 12.417 1.00 89.31 92 PHE A CA 1
ATOM 710 C C . PHE A 1 92 ? -14.639 1.826 12.069 1.00 89.31 92 PHE A C 1
ATOM 712 O O . PHE A 1 92 ? -15.568 2.216 12.777 1.00 89.31 92 PHE A O 1
ATOM 719 N N . GLN A 1 93 ? -14.832 1.043 11.009 1.00 86.94 93 GLN A N 1
ATOM 720 C CA . GLN A 1 93 ? -16.134 0.505 10.632 1.00 86.94 93 GLN A CA 1
ATOM 721 C C . GLN A 1 93 ? -16.646 -0.472 11.684 1.00 86.94 93 GLN A C 1
ATOM 723 O O . GLN A 1 93 ? -17.797 -0.366 12.103 1.00 86.94 93 GLN A O 1
ATOM 728 N N . ILE A 1 94 ? -15.778 -1.370 12.156 1.00 88.25 94 ILE A N 1
ATOM 729 C CA . ILE A 1 94 ? -16.111 -2.273 13.253 1.00 88.25 94 ILE A CA 1
ATOM 730 C C . ILE A 1 94 ? -16.377 -1.473 14.516 1.00 88.25 94 ILE A C 1
ATOM 732 O O . ILE A 1 94 ? -17.280 -1.849 15.224 1.00 88.25 94 ILE A O 1
ATOM 736 N N . LEU A 1 95 ? -15.711 -0.349 14.780 1.00 89.00 95 LEU A N 1
ATOM 737 C CA . LEU A 1 95 ? -16.038 0.543 15.906 1.00 89.00 95 LEU A CA 1
ATOM 738 C C . LEU A 1 95 ? -17.346 1.340 15.744 1.00 89.00 95 LEU A C 1
ATOM 740 O O . LEU A 1 95 ? -17.739 2.042 16.670 1.00 89.00 95 LEU A O 1
ATOM 744 N N . GLY A 1 96 ? -18.022 1.254 14.595 1.00 84.00 96 GLY A N 1
ATOM 745 C CA . GLY A 1 96 ? -19.275 1.970 14.342 1.00 84.00 96 GLY A CA 1
ATOM 746 C C . GLY A 1 96 ? -19.103 3.444 13.958 1.00 84.00 96 GLY A C 1
ATOM 747 O O . GLY A 1 96 ? -20.078 4.192 13.959 1.00 84.00 96 GLY A O 1
ATOM 748 N N . LEU A 1 97 ? -17.895 3.885 13.585 1.00 82.62 97 LEU A N 1
ATOM 749 C CA . LEU A 1 97 ? -17.613 5.270 13.174 1.00 82.62 97 LEU A CA 1
ATOM 750 C C . LEU A 1 97 ? -17.982 5.521 11.699 1.00 82.62 97 LEU A C 1
ATOM 752 O O . LEU A 1 97 ? -17.159 5.945 10.884 1.00 82.62 97 LEU A O 1
ATOM 756 N N . THR A 1 98 ? -19.241 5.268 11.342 1.00 74.81 98 THR A N 1
ATOM 757 C CA . THR A 1 98 ? -19.752 5.285 9.957 1.00 74.81 98 THR A CA 1
ATOM 758 C C . THR A 1 98 ? -19.547 6.616 9.226 1.00 74.81 98 THR A C 1
ATOM 760 O O . THR A 1 98 ? -19.227 6.622 8.033 1.00 74.81 98 THR A O 1
ATOM 763 N N . MET A 1 99 ? -19.631 7.742 9.940 1.00 73.25 99 MET A N 1
ATOM 764 C CA . MET A 1 99 ? -19.391 9.085 9.389 1.00 73.25 99 MET A CA 1
ATOM 765 C C . MET A 1 99 ? -17.984 9.239 8.793 1.00 73.25 99 MET A C 1
ATOM 767 O O . MET A 1 99 ? -17.815 9.872 7.753 1.00 73.25 99 MET A O 1
ATOM 771 N N . LEU A 1 100 ? -16.976 8.620 9.414 1.00 76.31 100 LEU A N 1
ATOM 772 C CA . LEU A 1 100 ? -15.601 8.653 8.918 1.00 76.31 100 LEU A CA 1
ATOM 773 C C . LEU A 1 100 ? -15.406 7.644 7.783 1.00 76.31 100 LEU A C 1
ATOM 775 O O . LEU A 1 100 ? -14.701 7.925 6.823 1.00 76.31 100 LEU A O 1
ATOM 779 N N . THR A 1 101 ? -16.075 6.492 7.828 1.00 75.81 101 THR A N 1
ATOM 780 C CA . THR A 1 101 ? -15.859 5.418 6.841 1.00 75.81 101 THR A CA 1
ATOM 781 C C . THR A 1 101 ? -16.310 5.754 5.417 1.00 75.81 101 THR A C 1
ATOM 783 O O . THR A 1 101 ? -15.784 5.179 4.471 1.00 75.81 101 THR A O 1
ATOM 786 N N . THR A 1 102 ? -17.230 6.706 5.224 1.00 81.12 102 THR A N 1
ATOM 787 C CA . THR A 1 102 ? -17.776 7.041 3.892 1.00 81.12 102 THR A CA 1
ATOM 788 C C . THR A 1 102 ? -16.725 7.612 2.924 1.00 81.12 102 THR A C 1
ATOM 790 O O . THR A 1 102 ? -16.529 7.034 1.851 1.00 81.12 102 THR A O 1
ATOM 793 N N . PRO A 1 103 ? -16.014 8.713 3.251 1.00 78.44 103 PRO A N 1
ATOM 794 C CA . PRO A 1 103 ? -14.942 9.214 2.392 1.00 78.44 103 PRO A CA 1
ATOM 795 C C . PRO A 1 103 ? -13.802 8.206 2.255 1.00 78.44 103 PRO A C 1
ATOM 797 O O . PRO A 1 103 ? -13.239 8.068 1.171 1.00 78.44 103 PRO A O 1
ATOM 800 N N . LEU A 1 104 ? -13.493 7.455 3.313 1.00 75.25 104 LEU A N 1
ATOM 801 C CA . LEU A 1 104 ? -12.436 6.459 3.253 1.00 75.25 104 LEU A CA 1
ATOM 802 C C . LEU A 1 104 ? -12.782 5.307 2.288 1.00 75.25 104 LEU A C 1
ATOM 804 O O . LEU A 1 104 ? -11.941 4.962 1.464 1.00 75.25 104 LEU A O 1
ATOM 808 N N . ASN A 1 105 ? -14.020 4.803 2.276 1.00 78.81 105 ASN A N 1
ATOM 809 C CA . ASN A 1 105 ? -14.474 3.786 1.316 1.00 78.81 105 ASN A CA 1
ATOM 810 C C . ASN A 1 105 ? -14.384 4.261 -0.143 1.00 78.81 105 ASN A C 1
ATOM 812 O O . ASN A 1 105 ? -13.955 3.500 -1.007 1.00 78.81 105 ASN A O 1
ATOM 816 N N . ARG A 1 106 ? -14.696 5.534 -0.422 1.00 84.06 106 ARG A N 1
ATOM 817 C CA . ARG A 1 106 ? -14.501 6.126 -1.760 1.00 84.06 106 ARG A CA 1
ATOM 818 C C . ARG A 1 106 ? -13.031 6.092 -2.193 1.00 84.06 106 ARG A C 1
ATOM 820 O O . ARG A 1 106 ? -12.743 5.799 -3.352 1.00 84.06 106 ARG A O 1
ATOM 827 N N . PHE A 1 107 ? -12.094 6.364 -1.281 1.00 80.81 107 PHE A N 1
ATOM 828 C CA . PHE A 1 107 ? -10.663 6.212 -1.570 1.00 80.81 107 PHE A CA 1
ATOM 829 C C . PHE A 1 107 ? -10.285 4.749 -1.822 1.00 80.81 107 PHE A C 1
ATOM 831 O O . PHE A 1 107 ? -9.496 4.477 -2.728 1.00 80.81 107 PHE A O 1
ATOM 838 N N . LEU A 1 108 ? -10.869 3.805 -1.077 1.00 74.06 108 LEU A N 1
ATOM 839 C CA . LEU A 1 108 ? -10.624 2.376 -1.282 1.00 74.06 108 LEU A CA 1
ATOM 840 C C . LEU A 1 108 ? -11.036 1.915 -2.673 1.00 74.06 108 LEU A C 1
ATOM 842 O O . LEU A 1 108 ? -10.244 1.257 -3.344 1.00 74.06 108 LEU A O 1
ATOM 846 N N . GLU A 1 109 ? -12.227 2.296 -3.128 1.00 84.62 109 GLU A N 1
ATOM 847 C CA . GLU A 1 109 ? -12.703 1.982 -4.477 1.00 84.62 109 GLU A CA 1
ATOM 848 C C . GLU A 1 109 ? -11.742 2.508 -5.548 1.00 84.62 109 GLU A C 1
ATOM 850 O O . GLU A 1 109 ? -11.396 1.786 -6.484 1.00 84.62 109 GLU A O 1
ATOM 855 N N . GLN A 1 110 ? -11.242 3.737 -5.386 1.00 82.75 110 GLN A N 1
ATOM 856 C CA . GLN A 1 110 ? -10.268 4.312 -6.313 1.00 82.75 110 GLN A CA 1
ATOM 857 C C . GLN A 1 110 ? -8.954 3.524 -6.317 1.00 82.75 110 GLN A C 1
ATOM 859 O O . GLN A 1 110 ? -8.464 3.162 -7.385 1.00 82.75 110 GLN A O 1
ATOM 864 N N . VAL A 1 111 ? -8.390 3.209 -5.148 1.00 79.06 111 VAL A N 1
ATOM 865 C CA . VAL A 1 111 ? -7.138 2.439 -5.048 1.00 79.06 111 VAL A CA 1
ATOM 866 C C . VAL A 1 111 ? -7.307 1.030 -5.624 1.00 79.06 111 VAL A C 1
ATOM 868 O O . VAL A 1 111 ? -6.459 0.582 -6.400 1.00 79.06 111 VAL A O 1
ATOM 871 N N . PHE A 1 112 ? -8.414 0.346 -5.319 1.00 80.88 112 PHE A N 1
ATOM 872 C CA . PHE A 1 112 ? -8.729 -0.959 -5.902 1.00 80.88 112 PHE A CA 1
ATOM 873 C C . PHE A 1 112 ? -8.921 -0.886 -7.415 1.00 80.88 112 PHE A C 1
ATOM 875 O O . PHE A 1 112 ? -8.517 -1.814 -8.102 1.00 80.88 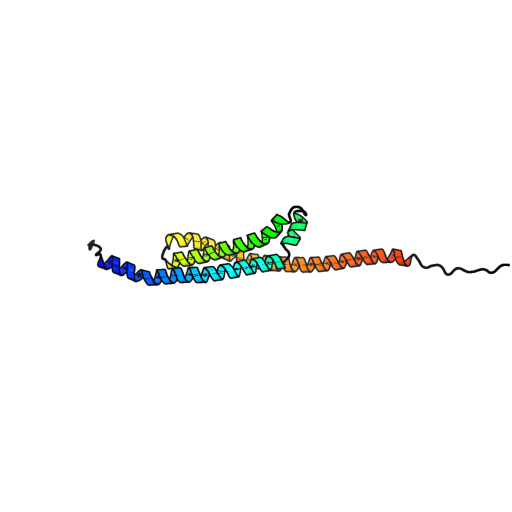112 PHE A O 1
ATOM 882 N N . ALA A 1 113 ? -9.448 0.208 -7.965 1.00 85.31 113 ALA A N 1
ATOM 883 C CA . ALA A 1 113 ? -9.512 0.397 -9.413 1.00 85.31 113 ALA A CA 1
ATOM 884 C C . ALA A 1 113 ? -8.117 0.550 -10.056 1.00 85.31 113 ALA A C 1
ATOM 886 O O . ALA A 1 113 ? -7.923 0.184 -11.220 1.00 85.31 113 ALA A O 1
ATOM 887 N N . TYR A 1 114 ? -7.123 1.049 -9.312 1.00 79.31 114 TYR A N 1
ATOM 888 C CA . TYR A 1 114 ? -5.732 1.128 -9.771 1.00 79.31 114 TYR A CA 1
ATOM 889 C C . TYR A 1 114 ? -4.957 -0.183 -9.614 1.00 79.31 114 TYR A C 1
ATOM 891 O O . TYR A 1 114 ? -4.052 -0.434 -10.410 1.00 79.31 114 TYR A O 1
ATOM 899 N N . ALA A 1 115 ? -5.298 -1.043 -8.652 1.00 83.12 115 ALA A N 1
ATOM 900 C CA . ALA A 1 115 ? -4.565 -2.289 -8.418 1.00 83.12 115 ALA A CA 1
ATOM 901 C C . ALA A 1 115 ? -4.489 -3.210 -9.665 1.00 83.12 115 ALA A C 1
ATOM 903 O O . ALA A 1 115 ? -3.375 -3.579 -10.049 1.00 83.12 115 ALA A O 1
ATOM 904 N N . PRO A 1 116 ? -5.590 -3.509 -10.389 1.00 79.62 116 PRO A N 1
ATOM 905 C CA . PRO A 1 116 ? -5.543 -4.259 -11.644 1.00 79.62 116 PRO A CA 1
ATOM 906 C C . PRO A 1 116 ? -4.694 -3.567 -12.711 1.00 79.62 116 PRO A C 1
ATOM 908 O O . PRO A 1 116 ? -3.970 -4.226 -13.453 1.00 79.62 116 PRO A O 1
ATOM 911 N N . ARG A 1 117 ? -4.744 -2.230 -12.777 1.00 83.44 117 ARG A N 1
ATOM 912 C CA . ARG A 1 117 ? -3.963 -1.440 -13.741 1.00 83.44 117 ARG A CA 1
ATOM 913 C C . ARG A 1 117 ? -2.464 -1.542 -13.466 1.00 83.44 117 ARG A C 1
ATOM 915 O O . ARG A 1 117 ? -1.690 -1.644 -14.410 1.00 83.44 117 ARG A O 1
ATOM 922 N N . LEU A 1 118 ? -2.053 -1.573 -12.196 1.00 78.44 118 LEU A N 1
ATOM 923 C CA . LEU A 1 118 ? -0.657 -1.793 -11.805 1.00 78.44 118 LEU A CA 1
ATOM 924 C C . LEU A 1 118 ? -0.174 -3.199 -12.174 1.00 78.44 118 LEU A C 1
ATOM 926 O O . LEU A 1 118 ? 0.936 -3.345 -12.684 1.00 78.44 118 LEU A O 1
ATOM 930 N N . VAL A 1 119 ? -1.012 -4.222 -11.979 1.00 79.25 119 VAL A N 1
ATOM 931 C CA . VAL A 1 119 ? -0.714 -5.588 -12.443 1.00 79.25 119 VAL A CA 1
ATOM 932 C C . VAL A 1 119 ? -0.571 -5.613 -13.969 1.00 79.25 119 VAL A C 1
ATOM 934 O O . VAL A 1 119 ? 0.402 -6.163 -14.483 1.00 79.25 119 VAL A O 1
ATOM 937 N N . GLY A 1 120 ? -1.478 -4.950 -14.693 1.00 82.94 120 GLY A N 1
ATOM 938 C CA . GLY A 1 120 ? -1.391 -4.787 -16.145 1.00 82.94 120 GLY A CA 1
ATOM 939 C C . GLY A 1 120 ? -0.104 -4.085 -16.592 1.00 82.94 120 GLY A C 1
ATOM 940 O O . GLY A 1 120 ? 0.569 -4.561 -17.503 1.00 82.94 120 GLY A O 1
ATOM 941 N N . ALA A 1 121 ? 0.296 -3.007 -15.914 1.00 79.75 121 ALA A N 1
ATOM 942 C CA . ALA A 1 121 ? 1.536 -2.286 -16.198 1.00 79.75 121 ALA A CA 1
ATOM 943 C C . ALA A 1 121 ? 2.788 -3.144 -15.945 1.00 79.75 121 ALA A C 1
ATOM 945 O O . ALA A 1 121 ? 3.719 -3.120 -16.750 1.00 79.75 121 ALA A O 1
ATOM 946 N N . LEU A 1 122 ? 2.807 -3.939 -14.869 1.00 78.62 122 LEU A N 1
ATOM 947 C CA . LEU A 1 122 ? 3.889 -4.888 -14.584 1.00 78.62 122 LEU A CA 1
ATOM 948 C C . LEU A 1 122 ? 4.003 -5.969 -15.662 1.00 78.62 122 LEU A C 1
ATOM 950 O O . LEU A 1 122 ? 5.114 -6.273 -16.099 1.00 78.62 122 LEU A O 1
ATOM 954 N N . LEU A 1 123 ? 2.875 -6.524 -16.115 1.00 83.81 123 LEU A N 1
ATOM 955 C CA . LEU A 1 123 ? 2.849 -7.491 -17.214 1.00 83.81 123 LEU A CA 1
ATOM 956 C C . LEU A 1 123 ? 3.367 -6.873 -18.517 1.00 83.81 123 LEU A C 1
ATOM 958 O O . LEU A 1 123 ? 4.208 -7.467 -19.189 1.00 83.81 123 LEU A O 1
ATOM 962 N N . LEU A 1 124 ? 2.927 -5.659 -18.850 1.00 86.69 124 LEU A N 1
ATOM 963 C CA . LEU A 1 124 ? 3.373 -4.949 -20.050 1.00 86.69 124 LEU A CA 1
ATOM 964 C C . LEU A 1 124 ? 4.884 -4.664 -19.991 1.00 86.69 124 LEU A C 1
ATOM 966 O O . LEU A 1 124 ? 5.612 -4.930 -20.946 1.00 86.69 124 LEU A O 1
ATOM 970 N N . LEU A 1 125 ? 5.384 -4.212 -18.840 1.00 83.44 125 LEU A N 1
ATOM 971 C CA . LEU A 1 125 ? 6.810 -3.988 -18.610 1.00 83.44 125 LEU A CA 1
ATOM 972 C C . LEU A 1 125 ? 7.618 -5.286 -18.718 1.00 83.44 125 LEU A C 1
ATOM 974 O O . LEU A 1 125 ? 8.708 -5.283 -19.290 1.00 83.44 125 LEU A O 1
ATOM 978 N N . PHE A 1 126 ? 7.093 -6.400 -18.205 1.00 85.06 126 PHE A N 1
ATOM 979 C CA . PHE A 1 126 ? 7.716 -7.711 -18.364 1.00 85.06 126 PHE A CA 1
ATOM 980 C C . PHE A 1 126 ? 7.880 -8.067 -19.846 1.00 85.06 126 PHE A C 1
ATOM 982 O O . PHE A 1 126 ? 8.992 -8.382 -20.275 1.00 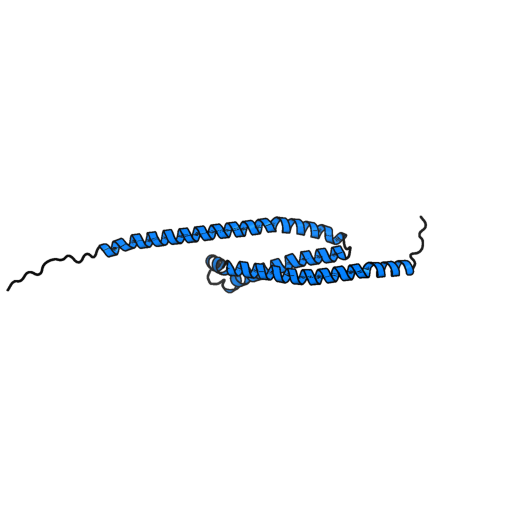85.06 126 PHE A O 1
ATOM 989 N N . VAL A 1 127 ? 6.817 -7.925 -20.643 1.00 87.81 127 VAL A N 1
ATOM 990 C CA . VAL A 1 127 ? 6.857 -8.168 -22.094 1.00 87.81 127 VAL A CA 1
ATOM 991 C C . VAL A 1 127 ? 7.860 -7.237 -22.784 1.00 87.81 127 VAL A C 1
ATOM 993 O O . VAL A 1 127 ? 8.716 -7.710 -23.529 1.00 87.81 127 VAL A O 1
ATOM 996 N N . ALA A 1 128 ? 7.832 -5.935 -22.489 1.00 87.25 128 ALA A N 1
ATOM 997 C CA . ALA A 1 128 ? 8.746 -4.958 -23.084 1.00 87.25 128 ALA A CA 1
ATOM 998 C C . ALA A 1 128 ? 10.225 -5.304 -22.834 1.00 87.25 128 ALA A C 1
ATOM 1000 O O . ALA A 1 128 ? 11.060 -5.213 -23.735 1.00 87.25 128 ALA A O 1
ATOM 1001 N N . VAL A 1 129 ? 10.558 -5.754 -21.622 1.00 84.38 129 VAL A N 1
ATOM 1002 C CA . VAL A 1 129 ? 11.921 -6.167 -21.257 1.00 84.38 129 VAL A CA 1
ATOM 1003 C C . VAL A 1 129 ? 12.346 -7.421 -22.006 1.00 84.38 129 VAL A C 1
ATOM 1005 O O . VAL A 1 129 ? 13.495 -7.501 -22.446 1.00 84.38 129 VAL A O 1
ATOM 1008 N N . VAL A 1 130 ? 11.453 -8.405 -22.133 1.00 88.81 130 VAL A N 1
ATOM 1009 C CA . VAL A 1 130 ? 11.730 -9.628 -22.895 1.00 88.81 130 VAL A CA 1
ATOM 1010 C C . VAL A 1 130 ? 12.041 -9.264 -24.346 1.00 88.81 130 VAL A C 1
ATOM 1012 O O . VAL A 1 130 ? 13.091 -9.655 -24.857 1.00 88.81 130 VAL A O 1
ATOM 1015 N N . THR A 1 131 ? 11.212 -8.424 -24.967 1.00 90.25 131 THR A N 1
ATOM 1016 C CA . THR A 1 131 ? 11.426 -7.950 -26.340 1.00 90.25 131 THR A CA 1
ATOM 1017 C C . THR A 1 131 ? 12.741 -7.182 -26.488 1.00 90.25 131 THR A C 1
ATOM 1019 O O . THR A 1 131 ? 13.523 -7.468 -27.394 1.00 90.25 131 THR A O 1
ATOM 1022 N N . ALA A 1 132 ? 13.054 -6.262 -25.571 1.00 88.75 132 ALA A N 1
ATOM 1023 C CA . ALA A 1 132 ? 14.304 -5.501 -25.602 1.00 88.75 132 ALA A CA 1
ATOM 1024 C C . ALA A 1 132 ? 15.548 -6.399 -25.476 1.00 88.75 132 ALA A C 1
ATOM 1026 O O . ALA A 1 132 ? 16.559 -6.162 -26.139 1.00 88.75 132 ALA A O 1
ATOM 1027 N N . ARG A 1 133 ? 15.486 -7.454 -24.649 1.00 88.94 133 ARG A N 1
ATOM 1028 C CA . ARG A 1 133 ? 16.580 -8.432 -24.531 1.00 88.94 133 ARG A CA 1
ATOM 1029 C C . ARG A 1 133 ? 16.810 -9.175 -25.841 1.00 88.94 133 ARG A C 1
ATOM 1031 O O . ARG A 1 133 ? 17.961 -9.317 -26.244 1.00 88.94 133 ARG A O 1
ATOM 1038 N N . ILE A 1 134 ? 15.740 -9.602 -26.509 1.00 92.19 134 ILE A N 1
ATOM 1039 C CA . ILE A 1 134 ? 15.830 -10.269 -27.814 1.00 92.19 134 ILE A CA 1
ATOM 1040 C C . ILE A 1 134 ? 16.445 -9.317 -28.844 1.00 92.19 134 ILE A C 1
ATOM 1042 O O . ILE A 1 134 ? 17.426 -9.673 -29.494 1.00 92.19 134 ILE A O 1
ATOM 1046 N N . ALA A 1 135 ? 15.944 -8.081 -28.929 1.00 92.00 135 ALA A N 1
ATOM 1047 C CA . ALA A 1 135 ? 16.473 -7.068 -29.840 1.00 92.00 135 ALA A CA 1
ATOM 1048 C C . ALA A 1 135 ? 17.971 -6.807 -29.608 1.00 92.00 135 ALA A C 1
ATOM 1050 O O . ALA A 1 135 ? 18.749 -6.773 -30.559 1.00 92.00 135 ALA A O 1
ATOM 1051 N N . ARG A 1 136 ? 18.406 -6.706 -28.344 1.00 89.94 136 ARG A N 1
ATOM 1052 C CA . ARG A 1 136 ? 19.823 -6.524 -27.996 1.00 89.94 136 ARG A CA 1
ATOM 1053 C C . ARG A 1 136 ? 20.698 -7.664 -28.516 1.00 89.94 136 ARG A C 1
ATOM 1055 O O . ARG A 1 136 ? 21.768 -7.396 -29.054 1.00 89.94 136 ARG A O 1
ATOM 1062 N N . VAL A 1 137 ? 20.250 -8.913 -28.376 1.00 91.50 137 VAL A N 1
ATOM 1063 C CA . VAL A 1 137 ? 20.988 -10.085 -28.877 1.00 91.50 137 VAL A CA 1
ATOM 1064 C C . VAL A 1 137 ? 21.109 -10.041 -30.398 1.00 91.50 137 VAL A C 1
ATOM 1066 O O . VAL A 1 137 ? 22.188 -10.304 -30.925 1.00 91.50 137 VAL A O 1
ATOM 1069 N N . VAL A 1 138 ? 20.036 -9.670 -31.103 1.00 91.75 138 VAL A N 1
ATOM 1070 C CA . VAL A 1 138 ? 20.050 -9.538 -32.568 1.00 91.75 138 VAL A CA 1
ATOM 1071 C C . VAL A 1 138 ? 21.046 -8.463 -33.002 1.00 91.75 138 VAL A C 1
ATOM 1073 O O . VAL A 1 138 ? 21.928 -8.746 -33.806 1.00 91.75 138 VAL A O 1
ATOM 1076 N N . VAL A 1 139 ? 20.984 -7.268 -32.406 1.00 92.88 139 VAL A N 1
ATOM 1077 C CA . VAL A 1 139 ? 21.892 -6.156 -32.737 1.00 92.88 139 VAL A CA 1
ATOM 1078 C C . VAL A 1 139 ? 23.357 -6.523 -32.475 1.00 92.88 139 VAL A C 1
ATOM 1080 O O . VAL A 1 139 ? 24.217 -6.270 -33.315 1.00 92.88 139 VAL A O 1
ATOM 1083 N N . GLN A 1 140 ? 23.658 -7.162 -31.340 1.00 90.75 140 GLN A N 1
ATOM 1084 C CA . GLN A 1 140 ? 25.025 -7.581 -31.005 1.00 90.75 140 GLN A CA 1
ATOM 1085 C C . GLN A 1 140 ? 25.576 -8.629 -31.979 1.00 90.75 140 GLN A C 1
ATOM 1087 O O . GLN A 1 140 ? 26.747 -8.563 -32.361 1.00 90.75 140 GLN A O 1
ATOM 1092 N N . ARG A 1 141 ? 24.736 -9.582 -32.402 1.00 86.38 141 ARG A N 1
ATOM 1093 C CA . ARG A 1 141 ? 25.109 -10.593 -33.399 1.00 86.38 141 ARG A CA 1
ATOM 1094 C C . AR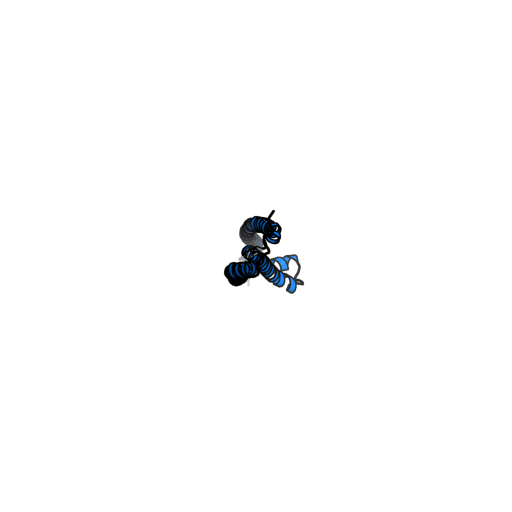G A 1 141 ? 25.377 -9.962 -34.761 1.00 86.38 141 ARG A C 1
ATOM 1096 O O . ARG A 1 141 ? 26.399 -10.280 -35.358 1.00 86.38 141 ARG A O 1
ATOM 1103 N N . SER A 1 142 ? 24.541 -9.023 -35.204 1.00 86.06 142 SER A N 1
ATOM 1104 C CA . SER A 1 142 ? 24.756 -8.306 -36.467 1.00 86.06 142 SER A CA 1
ATOM 1105 C C . SER A 1 142 ? 26.050 -7.488 -36.456 1.00 86.06 142 SER A C 1
ATOM 1107 O O . SER A 1 142 ? 26.823 -7.560 -37.403 1.00 86.06 142 SER A O 1
ATOM 1109 N N . LEU A 1 143 ? 26.345 -6.772 -35.364 1.00 84.06 143 LEU A N 1
ATOM 1110 C CA . LEU A 1 143 ? 27.585 -5.992 -35.240 1.00 84.06 143 LEU A CA 1
ATOM 1111 C C . LEU A 1 143 ? 28.848 -6.864 -35.231 1.00 84.06 143 LEU A C 1
ATOM 1113 O O . LEU A 1 143 ? 29.896 -6.442 -35.710 1.00 84.06 143 LEU A O 1
ATOM 1117 N N . THR A 1 144 ? 28.760 -8.076 -34.680 1.00 78.25 144 THR A N 1
ATOM 1118 C CA . THR A 1 144 ? 29.891 -9.013 -34.647 1.00 78.25 144 THR A CA 1
ATOM 1119 C C . THR A 1 144 ? 30.077 -9.702 -35.999 1.00 78.25 144 THR A C 1
ATOM 1121 O O . THR A 1 144 ? 31.212 -9.905 -36.415 1.00 78.25 144 THR A O 1
ATOM 1124 N N . ALA A 1 145 ? 28.985 -9.997 -36.712 1.00 75.56 145 ALA A N 1
ATOM 1125 C CA . ALA A 1 145 ? 29.031 -10.522 -38.074 1.00 75.56 145 ALA A CA 1
ATOM 1126 C C . ALA A 1 145 ? 29.709 -9.536 -39.040 1.00 75.56 145 ALA A C 1
ATOM 1128 O O . ALA A 1 145 ? 30.592 -9.938 -39.784 1.00 75.56 145 ALA A O 1
ATOM 1129 N N . VAL A 1 146 ? 29.397 -8.238 -38.943 1.00 75.50 146 VAL A N 1
ATOM 1130 C CA . VAL A 1 146 ? 30.040 -7.187 -39.760 1.00 75.50 146 VAL A CA 1
ATOM 1131 C C . VAL A 1 146 ? 31.545 -7.045 -39.466 1.00 75.50 146 VAL A C 1
ATOM 1133 O O . VAL A 1 146 ? 32.309 -6.640 -40.331 1.00 75.50 146 VAL A O 1
ATOM 1136 N N . ARG A 1 147 ? 32.007 -7.411 -38.262 1.00 66.25 147 ARG A N 1
ATOM 1137 C CA . ARG A 1 147 ? 33.435 -7.380 -37.880 1.00 66.25 147 ARG A CA 1
ATOM 1138 C C . ARG A 1 147 ? 34.215 -8.646 -38.246 1.00 66.25 147 ARG A C 1
ATOM 1140 O O . ARG A 1 147 ? 35.436 -8.662 -38.109 1.00 66.25 147 ARG A O 1
ATOM 1147 N N . LEU A 1 148 ? 33.542 -9.714 -38.671 1.00 59.03 148 LEU A N 1
ATOM 1148 C CA . LEU A 1 148 ? 34.214 -10.935 -39.123 1.00 59.03 148 LEU A CA 1
ATOM 1149 C C . LEU A 1 148 ? 34.800 -10.787 -40.536 1.00 59.03 148 LEU A C 1
ATOM 1151 O O . LEU A 1 148 ? 35.773 -11.473 -40.846 1.00 59.03 148 LEU A O 1
ATOM 1155 N N . ASP A 1 149 ? 34.294 -9.842 -41.334 1.00 61.06 149 ASP A N 1
ATOM 1156 C CA . ASP A 1 149 ? 34.810 -9.543 -42.677 1.00 61.06 149 ASP A CA 1
ATOM 1157 C C . ASP A 1 149 ? 36.259 -9.016 -42.641 1.00 61.06 149 ASP A C 1
ATOM 1159 O O . ASP A 1 149 ? 37.059 -9.321 -43.524 1.00 61.06 149 ASP A O 1
ATOM 1163 N N . GLU A 1 150 ? 36.663 -8.329 -41.565 1.00 63.03 150 GLU A N 1
ATOM 1164 C CA . GLU A 1 150 ? 38.043 -7.848 -41.374 1.00 63.03 150 GLU A CA 1
ATOM 1165 C C . GLU A 1 150 ? 39.049 -8.975 -41.071 1.00 63.03 150 GLU A C 1
ATOM 1167 O O . GLU A 1 150 ? 40.255 -8.771 -41.201 1.00 63.03 150 GLU A O 1
ATOM 1172 N N . ARG A 1 151 ? 38.589 -10.174 -40.678 1.00 58.22 151 ARG A N 1
ATOM 1173 C CA . ARG A 1 151 ? 39.467 -11.323 -40.373 1.00 58.22 151 ARG A CA 1
ATOM 1174 C C . ARG A 1 151 ? 39.549 -12.371 -41.481 1.00 58.22 151 ARG A C 1
ATOM 1176 O O . ARG A 1 151 ? 40.396 -13.252 -41.383 1.00 58.22 151 ARG A O 1
ATOM 1183 N N . LEU A 1 152 ? 38.736 -12.252 -42.531 1.00 60.72 152 LEU A N 1
ATOM 1184 C CA . LEU A 1 152 ? 38.868 -13.045 -43.761 1.00 60.72 152 LEU A CA 1
ATOM 1185 C C . LEU A 1 152 ? 39.779 -12.369 -44.802 1.00 60.72 152 LEU A C 1
ATOM 1187 O O . LEU A 1 152 ? 40.229 -13.024 -45.731 1.00 60.72 152 LEU A O 1
ATOM 1191 N N . ALA A 1 153 ? 40.128 -11.091 -44.610 1.00 62.34 153 ALA A N 1
ATOM 1192 C CA . ALA A 1 153 ? 41.081 -10.361 -45.453 1.00 62.34 153 ALA A CA 1
ATOM 1193 C C . ALA A 1 153 ? 42.566 -10.694 -45.174 1.00 62.34 153 ALA A C 1
ATOM 1195 O O . ALA A 1 153 ? 43.456 -10.056 -45.733 1.00 62.34 153 ALA A O 1
ATOM 1196 N N . VAL A 1 154 ? 42.853 -11.679 -44.317 1.00 61.84 154 VAL A N 1
ATOM 1197 C CA . VAL A 1 154 ? 44.208 -12.208 -44.103 1.00 61.84 154 VAL A CA 1
ATOM 1198 C C . VAL A 1 154 ? 44.212 -13.680 -44.491 1.00 61.84 154 VAL A C 1
ATOM 1200 O O . VAL A 1 154 ? 44.331 -14.565 -43.649 1.00 61.84 154 VAL A O 1
ATOM 1203 N N . GLU A 1 155 ? 44.054 -13.942 -45.784 1.00 63.03 155 GLU A N 1
ATOM 1204 C CA . GLU A 1 155 ? 44.623 -15.144 -46.382 1.00 63.03 155 GLU A CA 1
ATOM 1205 C C . GLU A 1 155 ? 46.112 -14.823 -46.611 1.00 63.03 155 GLU A C 1
ATOM 1207 O O . GLU A 1 155 ? 46.427 -13.940 -47.415 1.00 63.03 155 GLU A O 1
ATOM 1212 N N . PRO A 1 156 ? 47.053 -15.427 -45.859 1.00 60.72 156 PRO A N 1
ATOM 1213 C CA . PRO A 1 156 ? 48.462 -15.300 -46.173 1.00 60.72 156 PRO A CA 1
ATOM 1214 C C . PRO A 1 156 ? 48.672 -16.065 -47.473 1.00 60.72 156 PRO A C 1
ATOM 1216 O O . PRO A 1 156 ? 48.703 -17.294 -47.472 1.00 60.72 156 PRO A O 1
ATOM 1219 N N . GLY A 1 157 ? 48.755 -15.305 -48.566 1.00 59.06 157 GLY A N 1
ATOM 1220 C CA . GLY A 1 157 ? 49.114 -15.793 -49.884 1.00 59.06 157 GLY A CA 1
ATOM 1221 C C . GLY A 1 157 ? 50.308 -16.728 -49.776 1.00 59.06 157 GLY A C 1
ATOM 1222 O O . GLY A 1 157 ? 51.415 -16.341 -49.398 1.00 59.06 157 GLY A O 1
ATOM 1223 N N . GLU A 1 158 ? 50.028 -17.982 -50.080 1.00 68.31 158 GLU A N 1
ATOM 1224 C CA . GLU A 1 158 ? 50.986 -19.006 -50.418 1.00 68.31 158 GLU A CA 1
ATOM 1225 C C . GLU A 1 158 ? 51.715 -18.558 -51.695 1.00 68.31 158 GLU A C 1
ATOM 1227 O O . GLU A 1 158 ? 51.360 -18.955 -52.795 1.00 68.31 158 GLU A O 1
ATOM 1232 N N . GLU A 1 159 ? 52.718 -17.685 -51.581 1.00 61.06 159 GLU A N 1
ATOM 1233 C CA . GLU A 1 159 ? 53.593 -17.352 -52.707 1.00 61.06 159 GLU A CA 1
ATOM 1234 C C . GLU A 1 159 ? 55.060 -17.583 -52.354 1.00 61.06 159 GLU A C 1
ATOM 1236 O O . GLU A 1 159 ? 55.788 -16.751 -51.819 1.00 61.06 159 GLU A O 1
ATOM 1241 N N . ALA A 1 160 ? 55.447 -18.808 -52.709 1.00 62.19 160 ALA A N 1
ATOM 1242 C CA . ALA A 1 160 ? 56.598 -19.093 -53.547 1.00 62.19 160 ALA A CA 1
ATOM 1243 C C . ALA A 1 160 ? 57.959 -18.648 -53.010 1.00 62.19 160 ALA A C 1
ATOM 1245 O O . ALA A 1 160 ? 58.490 -17.587 -53.314 1.00 62.19 160 ALA A O 1
ATOM 1246 N N . LYS A 1 161 ? 58.603 -19.605 -52.345 1.00 68.75 161 LYS A N 1
ATOM 1247 C CA . LYS A 1 161 ? 60.055 -19.779 -52.341 1.00 68.75 161 LYS A CA 1
ATOM 1248 C C . LYS A 1 161 ? 60.567 -19.942 -53.785 1.00 68.75 161 LYS A C 1
ATOM 1250 O O . LYS A 1 161 ? 60.239 -20.963 -54.392 1.00 68.75 161 LYS A O 1
ATOM 1255 N N . PRO A 1 162 ? 61.466 -19.081 -54.304 1.00 59.62 162 PRO A N 1
ATOM 1256 C CA . PRO A 1 162 ? 62.351 -19.462 -55.386 1.00 59.62 162 PRO A CA 1
ATOM 1257 C C . PRO A 1 162 ? 63.761 -19.685 -54.837 1.00 59.62 162 PRO A C 1
ATOM 1259 O O . PRO A 1 162 ? 64.368 -18.855 -54.163 1.00 59.62 162 PRO A O 1
ATOM 1262 N N . VAL A 1 163 ? 64.270 -20.868 -55.145 1.00 71.69 163 VAL A N 1
ATOM 1263 C CA . VAL A 1 163 ? 65.677 -21.243 -55.048 1.00 71.69 163 VAL A CA 1
ATOM 1264 C C . VAL A 1 163 ? 66.454 -20.504 -56.141 1.00 71.69 163 VAL A C 1
ATOM 1266 O O . VAL A 1 163 ? 66.074 -20.595 -57.303 1.00 71.69 163 VAL A O 1
ATOM 1269 N N . SER A 1 164 ? 67.551 -19.827 -55.798 1.00 67.56 164 SER A N 1
ATOM 1270 C CA . SER A 1 164 ? 68.630 -19.439 -56.727 1.00 67.56 164 SER A CA 1
ATOM 1271 C C . SER A 1 164 ? 69.769 -18.821 -55.903 1.00 67.56 164 SER A C 1
ATOM 1273 O O . SER A 1 164 ? 69.624 -17.699 -55.437 1.00 67.56 164 SER A O 1
ATOM 1275 N N . ARG A 1 165 ? 70.748 -19.629 -55.480 1.00 61.38 165 ARG A N 1
ATOM 1276 C CA . ARG A 1 165 ? 72.081 -19.837 -56.089 1.00 61.38 165 ARG A CA 1
ATOM 1277 C C . ARG A 1 165 ? 73.138 -18.897 -55.519 1.00 61.38 165 ARG A C 1
ATOM 1279 O O . ARG A 1 165 ? 72.984 -17.674 -55.686 1.00 61.38 165 ARG A O 1
#

Secondary structure (DSSP, 8-state):
-------HHHHHHHHHHHHHHHHHHHHHHHHHHHHHHHHHHHHHHHHHHTTHHHHHHHHH-GGGHHHHHHHHHHHHHHHHHHHHHHHHHHHHHHTT-HHHHHHHHHHHHHHHHHHHHHHHHHHHHHHHHHHHHHHHHHHHHHHHHHHHHHHHS------------

Sequence (165 aa):
MNTEPLTLQDTLQSIVAHVPQMLAAIATLIVGYVVALILGANVQRLLRRAGMDARLRGWLGDEAEGETARFSTWAGKFVYYVVMLFVLIAFFQILGLTMLTTPLNRFLEQVFAYAPRLVGALLLLFVAVVTARIARVVVQRSLTAVRLDERLAVEPGEEAKPVSR

pLDDT: mean 79.92, std 10.98, range [48.31, 97.12]

Radius of gyration: 32.97 Å; chains: 1; bounding box: 115×34×91 Å

Foldseek 3Di:
DDPDDPDPVNVVVVVVVCVVLLVVLVVLLVVLLVVLLVQLVVQLVVCVVVCQLVVVCVVVDVVCNPVSNVVSVVSSVVSSVVSSLVSVLVSCVSSVVVVVNPVSVVVVVVVVVCPVVVVVVVVVVVVVVVVVVVVVVVVVVVVVVVVVVVVVVPPPDPDDDDDDD